Protein AF-A0A2G2JZ05-F1 (afdb_monomer_lite)

Sequence (87 aa):
MAKAFTSKQSKVIKNILGDGYGGKLYKYLYKHKAVKSTNVPSTIAYLYQIVNGQKTSKIIQKKILDMVETELLNQAEEKQRLKLLLG

pLDDT: mean 87.7, std 11.46, range [51.75, 97.0]

Foldseek 3Di:
DDAADDQVQLVLLCVLCDPPSLVVLLVQCVVVVVPVPPPDPSHSVVLNCRSNRVDDDPSSVVSSVVVSVVSVV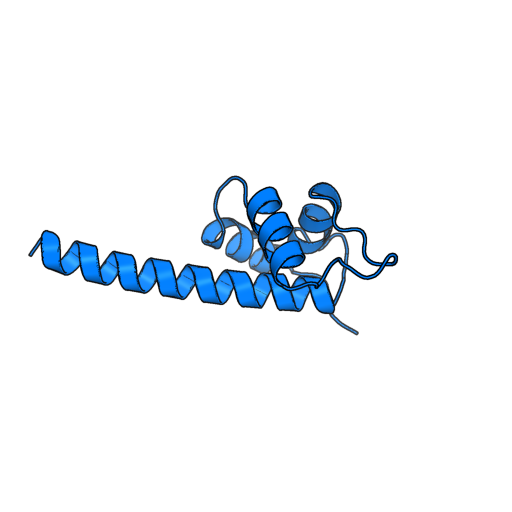VVVVVVVVVVVVVD

Structure (mmCIF, N/CA/C/O backbone):
data_AF-A0A2G2JZ05-F1
#
_entry.id   AF-A0A2G2JZ05-F1
#
loop_
_atom_site.group_PDB
_atom_site.id
_atom_site.type_symbol
_atom_site.label_atom_id
_atom_site.label_alt_id
_atom_site.label_comp_id
_atom_site.label_asym_id
_atom_site.label_entity_id
_atom_site.label_seq_id
_atom_site.pdbx_PDB_ins_code
_atom_site.Cartn_x
_atom_site.Cartn_y
_atom_site.Cartn_z
_atom_site.occupancy
_atom_site.B_iso_or_equiv
_atom_site.auth_seq_id
_atom_site.auth_comp_id
_atom_site.auth_asym_id
_atom_site.auth_atom_id
_atom_site.pdbx_PDB_model_num
ATOM 1 N N . MET A 1 1 ? -2.682 -0.396 -21.308 1.00 60.69 1 MET A N 1
ATOM 2 C CA . MET A 1 1 ? -1.471 -0.222 -20.467 1.00 60.69 1 MET A CA 1
ATOM 3 C C . MET A 1 1 ? -1.898 0.215 -19.069 1.00 60.69 1 MET A C 1
ATOM 5 O O . MET A 1 1 ? -2.908 0.902 -18.967 1.00 60.69 1 MET A O 1
ATOM 9 N N . ALA A 1 2 ? -1.209 -0.212 -18.003 1.00 76.06 2 ALA A N 1
ATOM 10 C CA . ALA A 1 2 ? -1.469 0.345 -16.669 1.00 76.06 2 ALA A CA 1
ATOM 11 C C . ALA A 1 2 ? -1.071 1.830 -16.662 1.00 76.06 2 ALA A C 1
ATOM 13 O O . ALA A 1 2 ? -0.114 2.195 -17.342 1.00 76.06 2 ALA A O 1
ATOM 14 N N . LYS A 1 3 ? -1.820 2.680 -15.954 1.00 90.44 3 LYS A N 1
ATOM 15 C CA . LYS A 1 3 ? -1.495 4.105 -15.809 1.00 90.44 3 LYS A CA 1
ATOM 16 C C . LYS A 1 3 ? -0.705 4.314 -14.519 1.00 90.44 3 LYS A C 1
ATOM 18 O O . LYS A 1 3 ? -0.942 3.618 -13.531 1.00 90.44 3 LYS A O 1
ATOM 23 N N . ALA A 1 4 ? 0.221 5.268 -14.526 1.00 94.38 4 ALA A N 1
ATOM 24 C CA . ALA A 1 4 ? 0.885 5.719 -13.310 1.00 94.38 4 ALA A CA 1
ATOM 25 C C . ALA A 1 4 ? -0.146 6.207 -12.277 1.00 94.38 4 ALA A C 1
ATOM 27 O O . ALA A 1 4 ? -1.229 6.671 -12.648 1.00 94.38 4 ALA A O 1
ATOM 28 N N . PHE A 1 5 ? 0.188 6.114 -10.988 1.00 95.38 5 PHE A N 1
ATOM 29 C CA . PHE A 1 5 ? -0.644 6.726 -9.955 1.00 95.38 5 PHE A CA 1
ATOM 30 C C . PHE A 1 5 ? -0.635 8.250 -10.111 1.00 95.38 5 PHE A C 1
ATOM 32 O O . PHE A 1 5 ? 0.409 8.851 -10.354 1.00 95.38 5 PHE A O 1
ATOM 39 N N . THR A 1 6 ? -1.799 8.878 -9.965 1.00 96.69 6 THR A N 1
ATOM 40 C CA . THR A 1 6 ? -1.903 10.341 -9.903 1.00 96.69 6 THR A CA 1
ATOM 41 C C . THR A 1 6 ? -1.423 10.853 -8.549 1.00 96.69 6 THR A C 1
ATOM 43 O O . THR A 1 6 ? -1.480 10.129 -7.557 1.00 96.69 6 THR A O 1
ATOM 46 N N . SER A 1 7 ? -1.066 12.137 -8.453 1.00 95.88 7 SER A N 1
ATOM 47 C CA . SER A 1 7 ? -0.654 12.758 -7.183 1.00 95.88 7 SER A CA 1
ATOM 48 C C . SER A 1 7 ? -1.675 12.558 -6.055 1.00 95.88 7 SER A C 1
ATOM 50 O O . SER A 1 7 ? -1.298 12.341 -4.902 1.00 95.88 7 SER A O 1
ATOM 52 N N . LYS A 1 8 ? -2.977 12.568 -6.385 1.00 97.00 8 LYS A N 1
ATOM 53 C CA . LYS A 1 8 ? -4.058 12.286 -5.429 1.00 97.00 8 LYS A CA 1
ATOM 54 C C . LYS A 1 8 ? -4.005 10.836 -4.942 1.00 97.00 8 LYS A C 1
ATOM 56 O O . LYS A 1 8 ? -4.062 10.606 -3.738 1.00 97.00 8 LYS A O 1
ATOM 61 N N . GLN A 1 9 ? -3.854 9.873 -5.853 1.00 96.69 9 GLN A N 1
ATOM 62 C CA . GLN A 1 9 ? -3.721 8.454 -5.502 1.00 96.69 9 GLN A CA 1
ATOM 63 C C . GLN A 1 9 ? -2.459 8.199 -4.672 1.00 96.69 9 GLN A C 1
ATOM 65 O O . GLN A 1 9 ? -2.537 7.549 -3.634 1.00 96.69 9 GLN A O 1
ATOM 70 N N . SER A 1 10 ? -1.320 8.778 -5.059 1.00 96.44 10 SER A N 1
ATOM 71 C CA . SER A 1 10 ? -0.062 8.688 -4.314 1.00 96.44 10 SER A CA 1
ATOM 72 C C . SER A 1 10 ? -0.206 9.188 -2.878 1.00 96.44 10 SER A C 1
ATOM 74 O O . SER A 1 10 ? 0.277 8.538 -1.954 1.00 96.44 10 SER A O 1
ATOM 76 N N . LYS A 1 11 ? -0.886 10.326 -2.673 1.00 96.62 11 LYS A N 1
ATOM 77 C CA . LYS A 1 11 ? -1.136 10.881 -1.335 1.00 96.62 11 LYS A CA 1
ATOM 78 C C . LYS A 1 11 ? -1.989 9.936 -0.486 1.00 96.62 11 LYS A C 1
ATOM 80 O O . LYS A 1 11 ? -1.638 9.677 0.658 1.00 96.62 11 LYS A O 1
ATOM 85 N N . VAL A 1 12 ? -3.062 9.385 -1.056 1.00 95.94 12 VAL A N 1
ATOM 86 C CA . VAL A 1 12 ? -3.932 8.421 -0.361 1.00 95.94 12 VAL A CA 1
ATOM 87 C C . VAL A 1 12 ? -3.161 7.159 0.031 1.00 95.94 12 VAL A C 1
ATOM 89 O O . VAL A 1 12 ? -3.219 6.752 1.186 1.00 95.94 12 VAL A O 1
ATOM 92 N N . ILE A 1 13 ? -2.381 6.585 -0.890 1.00 96.12 13 ILE A N 1
ATOM 93 C CA . ILE A 1 13 ? -1.565 5.389 -0.627 1.00 96.12 13 ILE A CA 1
ATOM 94 C C . ILE A 1 13 ? -0.584 5.645 0.523 1.00 96.12 13 ILE A C 1
ATOM 96 O O . ILE A 1 13 ? -0.501 4.840 1.447 1.00 96.12 13 ILE A O 1
ATOM 100 N N . LYS A 1 14 ? 0.137 6.774 0.495 1.00 95.88 14 LYS A N 1
ATOM 101 C CA . LYS A 1 14 ? 1.093 7.139 1.554 1.00 95.88 14 LYS A CA 1
ATOM 102 C C . LYS A 1 14 ? 0.413 7.300 2.908 1.00 95.88 14 LYS A C 1
ATOM 104 O O . LYS A 1 14 ? 0.927 6.795 3.895 1.00 95.88 14 LYS A O 1
ATOM 109 N N . ASN A 1 15 ? -0.743 7.960 2.941 1.00 95.94 15 ASN A N 1
ATOM 110 C CA . ASN A 1 15 ? -1.487 8.168 4.180 1.00 95.94 15 ASN A CA 1
ATOM 111 C C . ASN A 1 15 ? -1.955 6.845 4.798 1.00 95.94 15 ASN A C 1
ATOM 113 O O . ASN A 1 15 ? -1.876 6.690 6.009 1.00 95.94 15 ASN A O 1
ATOM 117 N N . ILE A 1 16 ? -2.418 5.896 3.977 1.00 95.56 16 ILE A N 1
ATOM 118 C CA . ILE A 1 16 ? -2.894 4.596 4.468 1.00 95.56 16 ILE A CA 1
ATOM 119 C C . ILE A 1 16 ? -1.724 3.738 4.952 1.00 95.56 16 ILE A C 1
ATOM 121 O O . ILE A 1 16 ? -1.786 3.180 6.041 1.00 95.56 16 ILE A O 1
ATOM 125 N N . LEU A 1 17 ? -0.647 3.643 4.165 1.00 93.69 17 LEU A N 1
ATOM 126 C CA . LEU A 1 17 ? 0.494 2.787 4.506 1.00 93.69 17 LEU A CA 1
ATOM 127 C C . LEU A 1 17 ? 1.387 3.3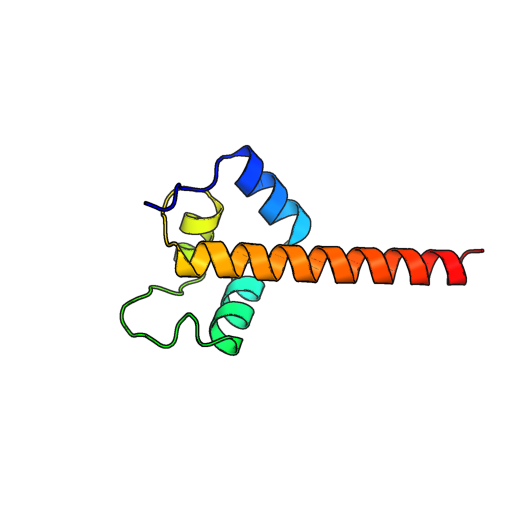77 5.617 1.00 93.69 17 LEU A C 1
ATOM 129 O O . LEU A 1 17 ? 2.133 2.632 6.267 1.00 93.69 17 LEU A O 1
ATOM 133 N N . GLY A 1 18 ? 1.314 4.693 5.829 1.00 93.44 18 GLY A N 1
ATOM 134 C CA . GLY A 1 18 ? 2.033 5.435 6.860 1.00 93.44 18 GLY A CA 1
ATOM 135 C C . GLY A 1 18 ? 3.540 5.549 6.621 1.00 93.44 18 GLY A C 1
ATOM 136 O O . GLY A 1 18 ? 4.069 5.245 5.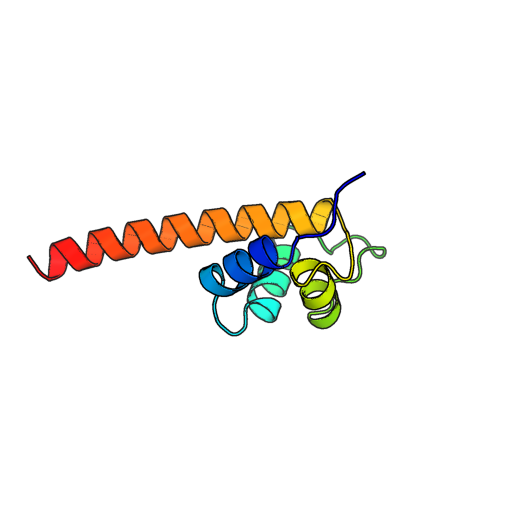546 1.00 93.44 18 GLY A O 1
ATOM 137 N N . ASP A 1 19 ? 4.255 5.979 7.657 1.00 91.06 19 ASP A N 1
ATOM 138 C CA . ASP A 1 19 ? 5.705 6.134 7.594 1.00 91.06 19 ASP A CA 1
ATOM 139 C C . ASP A 1 19 ? 6.424 4.794 7.396 1.00 91.06 19 ASP A C 1
ATOM 141 O O . ASP A 1 19 ? 5.979 3.720 7.817 1.00 91.06 19 ASP A O 1
ATOM 145 N N . GLY A 1 20 ? 7.547 4.848 6.678 1.00 88.94 20 GLY A N 1
ATOM 146 C CA . GLY A 1 20 ? 8.314 3.653 6.330 1.00 88.94 20 GLY A CA 1
ATOM 147 C C . GLY A 1 20 ? 7.611 2.715 5.338 1.00 88.94 20 GLY A C 1
ATOM 148 O O . GLY A 1 20 ? 8.059 1.576 5.168 1.00 88.94 20 GLY A O 1
ATOM 149 N N . TYR A 1 21 ? 6.550 3.165 4.647 1.00 91.81 21 TYR A N 1
ATOM 150 C CA . TYR A 1 21 ? 5.790 2.345 3.691 1.00 91.81 21 TYR A CA 1
ATOM 151 C C . TYR A 1 21 ? 6.662 1.656 2.633 1.00 91.81 21 TYR A C 1
ATOM 153 O O . TYR A 1 21 ? 6.329 0.558 2.197 1.00 91.81 21 TYR A O 1
ATOM 161 N N . GLY A 1 22 ? 7.800 2.242 2.247 1.00 90.56 22 GLY A N 1
ATOM 162 C CA . GLY A 1 22 ? 8.729 1.626 1.297 1.00 90.56 22 GLY A CA 1
ATOM 163 C C . GLY A 1 22 ? 9.293 0.291 1.787 1.00 90.56 22 GLY A C 1
ATOM 164 O O . GLY A 1 22 ? 9.319 -0.685 1.038 1.00 90.56 22 GLY A O 1
ATOM 165 N N . GLY A 1 23 ? 9.673 0.215 3.066 1.00 90.62 23 GLY A N 1
ATOM 166 C CA . GLY A 1 23 ? 10.131 -1.026 3.691 1.00 90.62 23 GLY A CA 1
ATOM 167 C C . GLY A 1 23 ? 8.998 -2.038 3.877 1.00 90.62 23 GLY A C 1
ATOM 168 O O . GLY A 1 23 ? 9.200 -3.234 3.657 1.00 90.62 23 GLY A O 1
ATOM 169 N N . LYS A 1 24 ? 7.791 -1.568 4.226 1.00 91.56 24 LYS A N 1
ATOM 170 C CA . LYS A 1 24 ? 6.604 -2.430 4.344 1.00 91.56 24 LYS A CA 1
ATOM 171 C C . LYS A 1 24 ? 6.230 -3.052 2.993 1.00 91.56 24 LYS A C 1
ATOM 173 O O . LYS A 1 24 ? 6.074 -4.268 2.908 1.00 91.56 24 LYS A O 1
ATOM 178 N N . LEU A 1 25 ? 6.192 -2.246 1.930 1.00 91.19 25 LEU A N 1
ATOM 179 C CA . LEU A 1 25 ? 5.941 -2.700 0.561 1.00 91.19 25 LEU A CA 1
ATOM 180 C C . LEU A 1 25 ? 6.996 -3.698 0.099 1.00 91.19 25 LEU A C 1
ATOM 182 O O . LEU A 1 25 ? 6.646 -4.731 -0.462 1.00 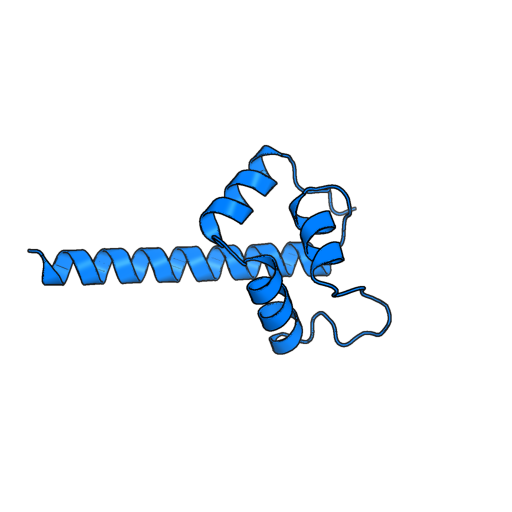91.19 25 LEU A O 1
ATOM 186 N N . TYR A 1 26 ? 8.276 -3.428 0.362 1.00 90.12 26 TYR A N 1
ATOM 187 C CA . TYR A 1 26 ? 9.352 -4.351 0.011 1.00 90.12 26 TYR A CA 1
ATOM 188 C C . TYR A 1 26 ? 9.145 -5.735 0.637 1.00 90.12 26 TYR A C 1
ATOM 190 O O . TYR A 1 26 ? 9.129 -6.748 -0.067 1.00 90.12 26 TYR A O 1
ATOM 198 N N . LYS A 1 27 ? 8.906 -5.775 1.955 1.00 89.56 27 LYS A N 1
ATOM 199 C CA . LYS A 1 27 ? 8.639 -7.018 2.693 1.00 89.56 27 LYS A CA 1
ATOM 200 C C . LYS A 1 27 ? 7.384 -7.727 2.176 1.00 89.56 27 LYS A C 1
ATOM 202 O O . LYS A 1 27 ? 7.415 -8.941 1.973 1.00 89.56 27 LYS A O 1
ATOM 207 N N . TYR A 1 28 ? 6.306 -6.982 1.923 1.00 90.31 28 TYR A N 1
ATOM 208 C CA . TYR A 1 28 ? 5.051 -7.517 1.390 1.00 90.31 28 TYR A CA 1
ATOM 209 C C . TYR A 1 28 ? 5.254 -8.158 0.009 1.00 90.31 28 TYR A C 1
ATOM 211 O O . TYR A 1 28 ? 4.902 -9.317 -0.216 1.00 90.31 28 TYR A O 1
ATOM 219 N N . LEU A 1 29 ? 5.905 -7.444 -0.906 1.00 87.31 29 LEU A N 1
ATOM 220 C CA . LEU A 1 29 ? 6.182 -7.920 -2.258 1.00 87.31 29 LEU A CA 1
ATOM 221 C C . LEU A 1 29 ? 7.094 -9.155 -2.269 1.00 87.31 29 LEU A C 1
ATOM 223 O O . LEU A 1 29 ? 6.862 -10.076 -3.058 1.00 87.31 29 LEU A O 1
ATOM 227 N N . TYR A 1 30 ? 8.084 -9.204 -1.372 1.00 85.06 30 TYR A N 1
ATOM 228 C CA . TYR A 1 30 ? 8.938 -10.374 -1.159 1.00 85.06 30 TYR A CA 1
ATOM 229 C C . TYR A 1 30 ? 8.140 -11.589 -0.674 1.00 85.06 30 TYR A C 1
ATOM 231 O O . TYR A 1 30 ? 8.205 -12.657 -1.291 1.00 85.06 30 TYR A O 1
ATOM 239 N N . LYS A 1 31 ? 7.311 -11.415 0.365 1.00 87.25 31 LYS A N 1
ATOM 240 C CA . LYS A 1 31 ? 6.437 -12.467 0.913 1.00 87.25 31 LYS A CA 1
ATOM 241 C C . LYS A 1 31 ? 5.482 -13.034 -0.143 1.00 87.25 31 LYS A C 1
ATOM 243 O O . LYS A 1 31 ? 5.299 -14.245 -0.223 1.00 87.25 31 LYS A O 1
ATOM 248 N N . HIS A 1 32 ? 4.928 -12.176 -0.998 1.00 83.69 32 HIS A N 1
ATOM 249 C CA . HIS A 1 32 ? 3.994 -12.564 -2.059 1.00 83.69 32 HIS A CA 1
ATOM 250 C C . HIS A 1 32 ? 4.671 -12.965 -3.382 1.00 83.69 32 HIS A C 1
ATOM 252 O O . HIS A 1 32 ? 3.991 -13.076 -4.401 1.00 83.69 32 HIS A O 1
ATOM 258 N N . LYS A 1 33 ? 5.995 -13.195 -3.383 1.00 77.94 33 LYS A N 1
ATOM 259 C CA . LYS A 1 33 ? 6.792 -13.625 -4.550 1.00 77.94 33 LYS A CA 1
ATOM 260 C C . LYS A 1 33 ? 6.663 -12.709 -5.781 1.00 77.94 33 LYS A C 1
ATOM 262 O O . LYS A 1 33 ? 7.017 -13.115 -6.883 1.00 77.94 33 LYS A O 1
ATOM 267 N N . ALA A 1 34 ? 6.236 -11.458 -5.603 1.00 71.75 34 ALA A N 1
ATOM 268 C CA . ALA A 1 34 ? 6.074 -10.488 -6.691 1.00 71.75 34 ALA A CA 1
ATOM 269 C C . ALA A 1 34 ? 7.416 -9.937 -7.218 1.00 71.75 34 ALA A C 1
ATOM 271 O O . ALA A 1 34 ? 7.445 -9.241 -8.228 1.00 71.75 34 ALA A O 1
ATOM 272 N N . VAL A 1 35 ? 8.516 -10.248 -6.525 1.00 65.06 35 VAL A N 1
ATOM 273 C CA . VAL A 1 35 ? 9.877 -9.734 -6.773 1.00 65.06 35 VAL A CA 1
ATOM 274 C C . VAL A 1 35 ? 10.890 -10.848 -7.046 1.00 65.06 35 VAL A C 1
ATOM 276 O O . VAL A 1 35 ? 12.078 -10.583 -7.166 1.00 65.06 35 VAL A O 1
ATOM 279 N N . LYS A 1 36 ? 10.440 -12.110 -7.145 1.00 55.50 36 LYS A N 1
ATOM 280 C CA . LYS A 1 36 ? 11.324 -13.258 -7.422 1.00 55.50 36 LYS A CA 1
ATOM 281 C C . LYS A 1 36 ? 11.731 -13.391 -8.892 1.00 55.50 36 LYS A C 1
ATOM 283 O O . LYS A 1 36 ? 12.627 -14.175 -9.181 1.00 55.50 36 LYS A O 1
ATOM 288 N N . SER A 1 37 ? 11.111 -12.653 -9.816 1.00 51.75 37 SER A N 1
ATOM 289 C CA . SER A 1 37 ? 11.605 -12.612 -11.193 1.00 51.75 37 SER A CA 1
ATOM 290 C C . SER A 1 37 ? 12.706 -11.562 -11.275 1.00 51.75 37 SER A C 1
ATOM 292 O O . SER A 1 37 ? 12.454 -10.395 -10.976 1.00 51.75 37 SER A O 1
ATOM 294 N N . THR A 1 38 ? 13.881 -11.965 -11.734 1.00 52.56 38 THR A N 1
ATOM 295 C CA . THR A 1 38 ? 15.091 -11.173 -12.020 1.00 52.56 38 THR A CA 1
ATOM 296 C C . THR A 1 38 ? 14.884 -9.906 -12.874 1.00 52.56 38 THR A C 1
ATOM 298 O O . THR A 1 38 ? 15.828 -9.154 -13.077 1.00 52.56 38 THR A O 1
ATOM 301 N N . ASN A 1 39 ? 13.654 -9.619 -13.317 1.00 54.31 39 ASN A N 1
ATOM 302 C CA . ASN A 1 39 ? 13.281 -8.514 -14.202 1.00 54.31 39 ASN A CA 1
ATOM 303 C C . ASN A 1 39 ? 12.443 -7.401 -13.543 1.00 54.31 39 ASN A C 1
ATOM 305 O O . ASN A 1 39 ? 12.015 -6.475 -14.233 1.00 54.31 39 ASN A O 1
ATOM 309 N N . VAL A 1 40 ? 12.172 -7.462 -12.234 1.00 56.19 40 VAL A N 1
ATOM 310 C CA . VAL A 1 40 ? 11.407 -6.414 -11.537 1.00 56.19 40 VAL A CA 1
ATOM 311 C C . VAL A 1 40 ? 12.291 -5.767 -10.473 1.00 56.19 40 VAL A C 1
ATOM 313 O O . VAL A 1 40 ? 12.511 -6.379 -9.428 1.00 56.19 40 VAL A O 1
ATOM 316 N N . PRO A 1 41 ? 12.793 -4.536 -10.693 1.00 60.69 41 PRO A N 1
ATOM 317 C CA . PRO A 1 41 ? 13.556 -3.832 -9.675 1.00 60.69 41 PRO A CA 1
ATOM 318 C C . PRO A 1 41 ? 12.671 -3.652 -8.443 1.00 60.69 41 PRO A C 1
ATOM 320 O O . PRO A 1 41 ? 11.639 -2.992 -8.495 1.00 60.69 41 PRO A O 1
ATOM 323 N N . SER A 1 42 ? 13.043 -4.271 -7.331 1.00 64.44 42 SER A N 1
ATOM 324 C CA . SER A 1 42 ? 12.266 -4.227 -6.092 1.00 64.44 42 SER A CA 1
ATOM 325 C C . SER A 1 42 ? 12.929 -3.379 -5.022 1.00 64.44 42 SER A C 1
ATOM 327 O O . SER A 1 42 ? 12.607 -3.515 -3.851 1.00 64.44 42 SER A O 1
ATOM 329 N N . THR A 1 43 ? 13.878 -2.517 -5.382 1.00 85.00 43 THR A N 1
ATOM 330 C CA . THR A 1 43 ? 14.500 -1.627 -4.399 1.00 85.00 43 THR A CA 1
ATOM 331 C C . THR A 1 43 ? 13.451 -0.688 -3.808 1.00 85.00 43 THR A C 1
ATOM 333 O O . THR A 1 43 ? 12.493 -0.297 -4.478 1.00 85.00 43 THR A O 1
ATOM 336 N N . ILE A 1 44 ? 13.643 -0.279 -2.553 1.00 88.81 44 ILE A N 1
ATOM 337 C CA . ILE A 1 44 ? 12.748 0.677 -1.884 1.00 88.81 44 ILE A CA 1
ATOM 338 C C . ILE A 1 44 ? 12.593 1.958 -2.726 1.00 88.81 44 ILE A C 1
ATOM 340 O O . ILE A 1 44 ? 11.482 2.457 -2.896 1.00 88.81 44 ILE A O 1
ATOM 344 N N . ALA A 1 45 ? 13.685 2.435 -3.334 1.00 90.69 45 ALA A N 1
ATOM 345 C CA . ALA A 1 45 ? 13.670 3.587 -4.232 1.00 90.69 45 ALA A CA 1
ATOM 346 C C . ALA A 1 45 ? 12.762 3.378 -5.456 1.00 90.69 45 ALA A C 1
ATOM 348 O O . ALA A 1 45 ? 11.995 4.270 -5.815 1.00 90.69 45 ALA A O 1
ATOM 349 N N . TYR A 1 46 ? 12.791 2.194 -6.075 1.00 90.50 46 TYR A N 1
ATOM 350 C CA . TYR A 1 46 ? 11.905 1.884 -7.195 1.00 90.50 46 TYR A CA 1
ATOM 351 C C . TYR A 1 46 ? 10.435 1.856 -6.761 1.00 90.50 46 TYR A C 1
ATOM 353 O O . TYR A 1 46 ? 9.575 2.400 -7.451 1.00 90.50 46 TYR A O 1
ATOM 361 N N . LEU A 1 47 ? 10.134 1.291 -5.589 1.00 91.25 47 LEU A N 1
ATOM 362 C CA . LEU A 1 47 ? 8.775 1.291 -5.039 1.00 91.25 47 LEU A CA 1
ATOM 363 C C . LEU A 1 47 ? 8.268 2.713 -4.780 1.00 91.25 47 LEU A C 1
ATOM 365 O O . LEU A 1 47 ? 7.119 3.012 -5.102 1.00 91.25 47 LEU A O 1
ATOM 369 N N . TYR A 1 48 ? 9.129 3.611 -4.296 1.00 93.69 48 TYR A N 1
ATOM 370 C CA . TYR A 1 48 ? 8.800 5.033 -4.187 1.00 93.69 48 TYR A CA 1
ATOM 371 C C . TYR A 1 48 ? 8.501 5.663 -5.542 1.00 93.69 48 TYR A C 1
ATOM 373 O O . TYR A 1 48 ? 7.509 6.377 -5.665 1.00 93.69 48 TYR A O 1
ATOM 381 N N . GLN A 1 49 ? 9.289 5.363 -6.575 1.00 94.25 49 GLN A N 1
ATOM 382 C CA . GLN A 1 49 ? 9.027 5.860 -7.927 1.00 94.25 49 GLN A CA 1
ATOM 383 C C . GLN A 1 49 ? 7.680 5.362 -8.474 1.00 94.25 49 GLN A C 1
ATOM 385 O O . GLN A 1 49 ? 6.964 6.133 -9.111 1.00 94.25 49 GLN A O 1
ATOM 390 N N . ILE A 1 50 ? 7.294 4.110 -8.193 1.00 93.69 50 ILE A N 1
ATOM 391 C CA . ILE A 1 50 ? 5.964 3.593 -8.552 1.00 93.69 50 ILE A CA 1
ATOM 392 C C . ILE A 1 50 ? 4.864 4.338 -7.784 1.00 93.69 50 ILE A C 1
ATOM 394 O O . ILE A 1 50 ? 3.933 4.852 -8.402 1.00 93.69 50 ILE A O 1
ATOM 398 N N . VAL A 1 51 ? 4.967 4.428 -6.451 1.00 94.75 51 VAL A N 1
ATOM 399 C CA . VAL A 1 51 ? 3.957 5.088 -5.599 1.00 94.75 51 VAL A CA 1
ATOM 400 C C . VAL A 1 51 ? 3.804 6.566 -5.956 1.00 94.75 51 VAL A C 1
ATOM 402 O O . VAL A 1 51 ? 2.684 7.064 -5.973 1.00 94.75 51 VAL A O 1
ATOM 405 N N . ASN A 1 52 ? 4.894 7.256 -6.300 1.00 95.19 52 ASN A N 1
ATOM 406 C CA . ASN A 1 52 ? 4.906 8.665 -6.709 1.00 95.19 52 ASN A CA 1
ATOM 407 C C . ASN A 1 52 ? 4.456 8.899 -8.162 1.00 95.19 52 ASN A C 1
ATOM 409 O O . ASN A 1 52 ? 4.507 10.034 -8.625 1.00 95.19 52 ASN A O 1
ATOM 413 N N . GLY A 1 53 ? 4.078 7.851 -8.900 1.00 93.50 53 GLY A N 1
ATOM 414 C CA . GLY A 1 53 ? 3.651 7.967 -10.297 1.00 93.50 53 GLY A CA 1
ATOM 415 C C . GLY A 1 53 ? 4.780 8.253 -11.297 1.00 93.50 53 GLY A C 1
ATOM 416 O O . GLY A 1 53 ? 4.511 8.511 -12.464 1.00 93.50 53 GLY A O 1
ATOM 417 N N . GLN A 1 54 ? 6.045 8.187 -10.873 1.00 93.50 54 GLN A N 1
ATOM 418 C CA . GLN A 1 54 ? 7.221 8.422 -11.723 1.00 93.50 54 GLN A CA 1
ATOM 419 C C . GLN A 1 54 ? 7.554 7.210 -12.602 1.00 93.50 54 GLN A C 1
ATOM 421 O O . GLN A 1 54 ? 8.143 7.341 -13.673 1.00 93.50 54 GLN A O 1
ATOM 426 N N . LYS A 1 55 ? 7.191 6.009 -12.144 1.00 91.94 55 LYS A N 1
ATOM 427 C CA . LYS A 1 55 ? 7.295 4.760 -12.902 1.00 91.94 55 LYS A CA 1
ATOM 428 C C . LYS A 1 55 ? 5.971 4.009 -12.863 1.00 91.94 55 LYS A C 1
ATOM 430 O O . LYS A 1 55 ? 5.135 4.227 -11.990 1.00 91.94 55 LYS A O 1
ATOM 435 N N . THR A 1 56 ? 5.806 3.077 -13.798 1.00 90.44 56 THR A N 1
ATOM 436 C CA . THR A 1 56 ? 4.621 2.220 -13.874 1.00 90.44 56 THR A CA 1
ATOM 437 C C . THR A 1 56 ? 5.026 0.755 -13.937 1.00 90.44 56 THR A C 1
ATOM 439 O O . THR A 1 56 ? 5.881 0.368 -14.726 1.00 90.44 56 THR A O 1
ATOM 442 N N . SER A 1 57 ? 4.375 -0.069 -13.120 1.00 89.31 57 SER A N 1
ATOM 443 C CA . SER A 1 57 ? 4.476 -1.526 -13.161 1.00 89.31 57 SER A CA 1
ATOM 444 C C . SER A 1 57 ? 3.138 -2.105 -12.729 1.00 89.31 57 SER A C 1
ATOM 446 O O . SER A 1 57 ? 2.758 -1.983 -11.568 1.00 89.31 57 SER A O 1
ATOM 448 N N . LYS A 1 58 ? 2.415 -2.739 -13.659 1.00 88.75 58 LYS A N 1
ATOM 449 C CA . LYS A 1 58 ? 1.067 -3.278 -13.405 1.00 88.75 58 LYS A CA 1
ATOM 450 C C . LYS A 1 58 ? 1.049 -4.254 -12.223 1.00 88.75 58 LYS A C 1
ATOM 452 O O . LYS A 1 58 ? 0.127 -4.225 -11.415 1.00 88.75 58 LYS A O 1
ATOM 457 N N . ILE A 1 59 ? 2.072 -5.105 -12.124 1.00 88.31 59 ILE A N 1
ATOM 458 C CA . ILE A 1 59 ? 2.182 -6.130 -11.077 1.00 88.31 59 ILE A CA 1
ATOM 459 C C . ILE A 1 59 ? 2.422 -5.478 -9.713 1.00 88.31 59 ILE A C 1
ATOM 461 O O . ILE A 1 59 ? 1.720 -5.795 -8.754 1.00 88.31 59 ILE A O 1
ATOM 465 N N . ILE A 1 60 ? 3.368 -4.535 -9.631 1.00 89.19 60 ILE A N 1
ATOM 466 C CA . ILE A 1 60 ? 3.669 -3.839 -8.373 1.00 89.19 60 ILE A CA 1
ATOM 467 C C . ILE A 1 60 ? 2.497 -2.952 -7.959 1.00 89.19 60 ILE A C 1
ATOM 469 O O . ILE A 1 60 ? 2.114 -2.978 -6.797 1.00 89.19 60 ILE A O 1
ATOM 473 N N . GLN A 1 61 ? 1.888 -2.212 -8.888 1.00 92.31 61 GLN A N 1
ATOM 474 C CA . GLN A 1 61 ? 0.723 -1.377 -8.592 1.00 92.31 61 GLN A CA 1
ATOM 475 C C . GLN A 1 61 ? -0.439 -2.205 -8.047 1.00 92.31 61 GLN A C 1
ATOM 477 O O . GLN A 1 61 ? -1.022 -1.814 -7.042 1.00 92.31 61 GLN A O 1
ATOM 482 N N . LYS A 1 62 ? -0.730 -3.370 -8.644 1.00 92.12 62 LYS A N 1
ATOM 483 C CA . LYS A 1 62 ? -1.740 -4.288 -8.104 1.00 92.12 62 LYS A CA 1
ATOM 484 C C . LYS A 1 62 ? -1.407 -4.679 -6.664 1.00 92.12 62 LYS A C 1
ATOM 486 O O . LYS A 1 62 ? -2.246 -4.547 -5.791 1.00 92.12 62 LYS A O 1
ATOM 491 N N . LYS A 1 63 ? -0.162 -5.074 -6.396 1.00 91.56 63 LYS A N 1
ATOM 492 C CA . LYS A 1 63 ? 0.260 -5.475 -5.049 1.00 91.56 63 LYS A CA 1
ATOM 493 C C . LYS A 1 63 ? 0.279 -4.333 -4.030 1.00 91.56 63 LYS A C 1
ATOM 495 O O . LYS A 1 63 ? 0.015 -4.581 -2.861 1.00 91.56 63 LYS A O 1
ATOM 500 N N . ILE A 1 64 ? 0.570 -3.104 -4.456 1.00 93.19 64 ILE A N 1
ATOM 501 C CA . ILE A 1 64 ? 0.425 -1.910 -3.613 1.00 93.19 64 ILE A CA 1
ATOM 502 C C . ILE A 1 64 ? -1.043 -1.744 -3.213 1.00 93.19 64 ILE A C 1
ATOM 504 O O . ILE A 1 64 ? -1.319 -1.520 -2.042 1.00 93.19 64 ILE A O 1
ATOM 508 N N . LEU A 1 65 ? -1.973 -1.877 -4.164 1.00 95.19 65 LEU A N 1
ATOM 509 C CA . LEU A 1 65 ? -3.405 -1.764 -3.887 1.00 95.19 65 LEU A CA 1
ATOM 510 C C . LEU A 1 65 ? -3.907 -2.898 -2.978 1.00 95.19 65 LEU A C 1
ATOM 512 O O . LEU A 1 65 ? -4.595 -2.597 -2.010 1.00 95.19 65 LEU A O 1
ATOM 516 N N . ASP A 1 66 ? -3.485 -4.148 -3.211 1.00 94.62 66 ASP A N 1
ATOM 517 C CA . ASP A 1 66 ? -3.794 -5.291 -2.329 1.00 94.62 66 ASP A CA 1
ATOM 518 C C . ASP A 1 66 ? -3.346 -5.003 -0.873 1.00 94.62 66 ASP A C 1
ATOM 520 O O . ASP A 1 66 ? -4.053 -5.286 0.097 1.00 94.62 66 ASP A O 1
ATOM 524 N N . MET A 1 67 ? -2.154 -4.416 -0.701 1.00 94.31 67 MET A N 1
ATOM 525 C CA . MET A 1 67 ? -1.637 -4.051 0.620 1.00 94.31 67 MET A CA 1
ATOM 526 C C . MET A 1 67 ? -2.415 -2.886 1.248 1.00 94.31 67 MET A C 1
ATOM 528 O O . MET A 1 67 ? -2.681 -2.912 2.445 1.00 94.31 67 MET A O 1
ATOM 532 N N . VAL A 1 68 ? -2.785 -1.875 0.456 1.00 95.75 68 VAL A N 1
ATOM 533 C CA . VAL A 1 68 ? -3.605 -0.738 0.909 1.00 95.75 68 VAL A CA 1
ATOM 534 C C . VAL A 1 68 ? -4.969 -1.214 1.410 1.00 95.75 68 VAL A C 1
ATOM 536 O O . VAL A 1 68 ? -5.414 -0.770 2.463 1.00 95.75 68 VAL A O 1
ATOM 539 N N . GLU A 1 69 ? -5.608 -2.137 0.694 1.00 95.69 69 GLU A N 1
ATOM 540 C CA . GLU A 1 69 ? -6.873 -2.749 1.110 1.00 95.69 69 GLU A CA 1
ATOM 541 C C . GLU A 1 69 ? -6.722 -3.515 2.431 1.00 95.69 69 GLU A C 1
ATOM 543 O O . GLU A 1 69 ? -7.515 -3.321 3.350 1.00 95.69 69 GLU A O 1
ATOM 548 N N . THR A 1 70 ? -5.653 -4.305 2.566 1.00 93.81 70 THR A N 1
ATOM 549 C CA . THR A 1 70 ? -5.346 -5.031 3.812 1.00 93.81 70 THR A CA 1
ATOM 550 C C . THR A 1 70 ? -5.186 -4.074 4.999 1.00 93.81 70 THR A C 1
ATOM 552 O O . THR A 1 70 ? -5.717 -4.319 6.079 1.00 93.81 70 THR A O 1
ATOM 555 N N . GLU A 1 71 ? -4.470 -2.966 4.808 1.00 93.81 71 GLU A N 1
ATOM 556 C CA . GLU A 1 71 ? -4.223 -1.990 5.871 1.00 93.81 71 GLU A CA 1
ATOM 557 C C . GLU A 1 71 ? -5.504 -1.252 6.288 1.00 93.81 71 GLU A C 1
ATOM 559 O O . GLU A 1 71 ? -5.730 -1.031 7.476 1.00 93.81 71 GLU A O 1
ATOM 564 N N . LEU A 1 72 ? -6.383 -0.927 5.333 1.00 93.69 72 LEU A N 1
ATOM 565 C CA . LEU A 1 72 ? -7.693 -0.340 5.631 1.00 93.69 72 LEU A CA 1
ATOM 566 C C . LEU A 1 72 ? -8.565 -1.274 6.478 1.00 93.69 72 LEU A C 1
ATOM 568 O O . LEU A 1 72 ? -9.230 -0.804 7.403 1.00 93.69 72 LEU A O 1
ATOM 572 N N . LEU A 1 73 ? -8.554 -2.578 6.187 1.00 94.38 73 LEU A N 1
ATOM 573 C CA . LEU A 1 73 ? -9.285 -3.573 6.976 1.00 94.38 73 LEU A CA 1
ATOM 574 C C . LEU A 1 73 ? -8.747 -3.645 8.410 1.00 94.38 73 LEU A C 1
ATOM 576 O O . LEU A 1 73 ? -9.527 -3.525 9.353 1.00 94.38 73 LEU A O 1
ATOM 580 N N . ASN A 1 74 ? -7.424 -3.714 8.581 1.00 91.88 74 ASN A N 1
ATOM 581 C CA . ASN A 1 74 ? -6.794 -3.724 9.906 1.00 91.88 74 ASN A CA 1
ATOM 582 C C . ASN A 1 74 ? -7.142 -2.465 10.720 1.00 91.88 74 ASN A C 1
ATOM 584 O O . ASN A 1 74 ? -7.467 -2.552 11.902 1.00 91.88 74 ASN A O 1
ATOM 588 N N . GLN A 1 75 ? -7.115 -1.285 10.091 1.00 92.06 75 GLN A N 1
ATOM 589 C CA . GLN A 1 75 ? -7.491 -0.028 10.747 1.00 92.06 75 GLN A CA 1
ATOM 590 C C . GLN A 1 75 ? -8.975 -0.000 11.140 1.00 92.06 75 GLN A C 1
ATOM 592 O O . GLN A 1 75 ? -9.330 0.555 12.183 1.00 92.06 75 GLN A O 1
ATOM 597 N N . ALA A 1 76 ? -9.853 -0.588 10.323 1.00 92.31 76 ALA A N 1
ATOM 598 C CA . ALA A 1 76 ? -11.272 -0.694 10.637 1.00 92.31 76 ALA A CA 1
ATOM 599 C C . ALA A 1 76 ? -11.523 -1.630 11.830 1.00 92.31 76 ALA A C 1
ATOM 601 O O . ALA A 1 76 ? -12.305 -1.277 12.715 1.00 92.31 76 ALA A O 1
ATOM 602 N N . GLU A 1 77 ? -10.842 -2.777 11.880 1.00 93.19 77 GLU A N 1
ATOM 603 C CA . GLU A 1 77 ? -10.900 -3.714 13.007 1.00 93.19 77 GLU A CA 1
ATOM 604 C C . GLU A 1 77 ? -10.377 -3.077 14.297 1.00 93.19 77 GLU A C 1
ATOM 606 O O . GLU A 1 77 ? -11.046 -3.132 15.330 1.00 93.19 77 GLU A O 1
ATOM 611 N N . GLU A 1 78 ? -9.230 -2.400 14.235 1.00 91.88 78 GLU A N 1
ATOM 612 C CA . GLU A 1 78 ? -8.649 -1.718 15.392 1.00 91.88 78 GLU A CA 1
ATOM 613 C C . GLU A 1 78 ? -9.579 -0.620 15.918 1.00 91.88 78 GLU A C 1
ATOM 615 O O . GLU A 1 78 ? -9.842 -0.524 17.117 1.00 91.88 78 GLU A O 1
ATOM 620 N N . LYS A 1 79 ? -10.188 0.162 15.018 1.00 91.69 79 LYS A N 1
ATOM 621 C CA . LYS A 1 79 ? -11.182 1.174 15.394 1.00 91.69 79 LYS A CA 1
ATOM 622 C C . LYS A 1 79 ? -12.398 0.565 16.098 1.00 91.69 79 LYS A C 1
ATOM 624 O O . LYS A 1 79 ? -12.955 1.206 16.988 1.00 91.69 79 LYS A O 1
ATOM 629 N N . GLN A 1 80 ? -12.839 -0.630 15.703 1.00 91.06 80 GLN A N 1
ATOM 630 C CA . GLN A 1 80 ? -13.928 -1.328 16.395 1.00 91.06 80 GLN A CA 1
ATOM 631 C C . GLN A 1 80 ? -13.493 -1.803 17.785 1.00 91.06 80 GLN A C 1
ATOM 633 O O . GLN A 1 80 ? -14.224 -1.578 18.748 1.00 91.06 80 GLN A O 1
ATOM 638 N N . ARG A 1 81 ? -12.292 -2.378 17.914 1.00 90.19 81 ARG A N 1
ATOM 639 C CA . ARG A 1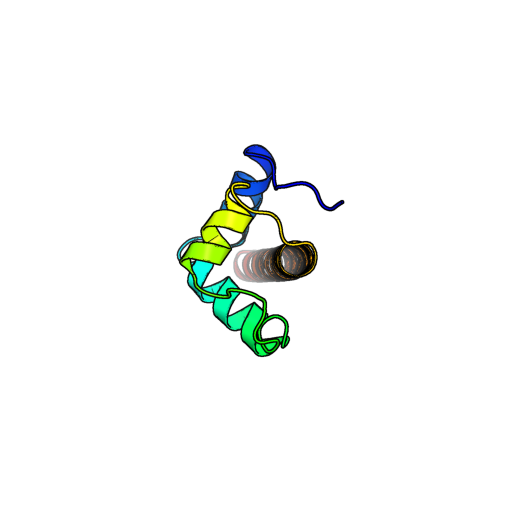 81 ? -11.737 -2.808 19.209 1.00 90.19 81 ARG A CA 1
ATOM 640 C C . ARG A 1 81 ? -11.601 -1.649 20.192 1.00 90.19 81 ARG A C 1
ATOM 642 O O . ARG A 1 81 ? -12.051 -1.762 21.326 1.00 90.19 81 ARG A O 1
ATOM 649 N N . LEU A 1 82 ? -11.062 -0.515 19.749 1.00 92.81 82 LEU A N 1
ATOM 650 C CA . LEU A 1 82 ? -10.918 0.680 20.585 1.00 92.81 82 LEU A CA 1
ATOM 651 C C . LEU A 1 82 ? -12.266 1.223 21.070 1.00 92.81 82 LEU A C 1
ATOM 653 O O . LEU A 1 82 ? -12.373 1.647 22.215 1.00 92.81 82 LEU A O 1
ATOM 657 N N . LYS A 1 83 ? -13.313 1.174 20.236 1.00 91.69 83 LYS A N 1
ATOM 658 C CA . LYS A 1 83 ? -14.668 1.562 20.658 1.00 91.69 83 LYS A CA 1
ATOM 659 C C . LYS A 1 83 ? -15.227 0.662 21.761 1.00 91.69 83 LYS A C 1
ATOM 661 O O . LYS A 1 83 ? -15.913 1.176 22.629 1.00 91.69 83 LYS A O 1
ATOM 666 N N . LEU A 1 84 ? -14.943 -0.641 21.718 1.00 89.88 84 LEU A N 1
ATOM 667 C CA . LEU A 1 84 ? -15.378 -1.594 22.747 1.00 89.88 84 LEU A CA 1
ATOM 668 C C . LEU A 1 84 ? -14.616 -1.436 24.069 1.00 89.88 84 LEU A C 1
ATOM 670 O O . LEU A 1 84 ? -15.133 -1.819 25.106 1.00 89.88 84 LEU A O 1
ATOM 674 N N . LEU A 1 85 ? -13.385 -0.917 24.033 1.00 87.31 85 LEU A N 1
ATOM 675 C CA . LEU A 1 85 ? -12.574 -0.676 25.233 1.00 87.31 85 LEU A CA 1
ATOM 676 C C . LEU A 1 85 ? -12.885 0.664 25.915 1.00 87.31 85 LEU A C 1
ATOM 678 O O . LEU A 1 85 ? -12.607 0.820 27.100 1.00 87.31 85 LEU A O 1
ATOM 682 N N . LEU A 1 86 ? -13.383 1.643 25.155 1.00 85.69 86 LEU A N 1
ATOM 683 C CA . LEU A 1 86 ? -13.629 3.014 25.619 1.00 85.69 86 LEU A CA 1
ATOM 684 C C . LEU A 1 86 ? -15.110 3.323 25.898 1.00 85.69 86 LEU A C 1
ATOM 686 O O . LEU A 1 86 ? -15.406 4.431 26.344 1.00 85.69 86 LEU A O 1
ATOM 690 N N . GLY A 1 87 ? -16.022 2.400 25.585 1.00 63.25 87 GLY A N 1
ATOM 691 C CA . GLY A 1 87 ? -17.459 2.496 25.864 1.00 63.25 87 GLY A CA 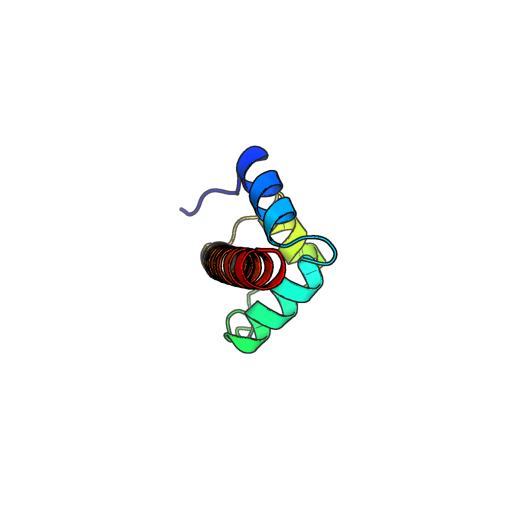1
ATOM 692 C C . GLY A 1 87 ? -17.879 1.494 26.921 1.00 63.25 87 GLY A C 1
ATOM 693 O O . GLY A 1 87 ? -18.832 1.822 27.658 1.00 63.25 87 GLY A O 1
#

Secondary structure (DSSP, 8-state):
-PPPPPHHHHHHHHHHH-TTHHHHHHHHHHHTTTT-STTS---HHHHHHHHTTSS--HHHHHHHHHHHHHHHHHHHHHHHHHHHHH-

Radius of gyration: 14.51 Å; chains: 1; bounding box: 32×26×46 Å